Protein AF-A0A7S2BDH0-F1 (afdb_monomer_lite)

Organism: NCBI:txid236787

Sequence (161 aa):
GRAGAHKSSARKSSRDFDKQSLSDFVITLMEFKSDNHVPEDMVDTQHPHLSKAKIDSLHLSHKLEVVDKHGKTRKRIRQLYCHLCGSQFGTASLKIHWKSCGKKFETSQLALPVKRRVEQPAPPDATNFPMPTMNSKDAVFEKFNKEVLRIFGMLTEQQKE

Secondary structure (DSSP, 8-state):
--------------------SSSTTTGGGS---------GGG--TT-TTS-HHHHHHTT-S---EEE-TTS-EEEPPP-EE-TTT--EE-HHHHHHHHHHHHHHHHHHHHHS-GGG--PPPPPPPTTTSPPPPTTS-HHHHHHHHHHHHHHHHHHHHHTT-

Structure (mmCIF, N/CA/C/O backbone):
data_AF-A0A7S2BDH0-F1
#
_entry.id   AF-A0A7S2BDH0-F1
#
loop_
_atom_site.group_PDB
_atom_site.id
_atom_site.type_symbol
_atom_site.label_atom_id
_atom_site.label_alt_id
_atom_site.label_comp_id
_atom_site.label_asym_id
_atom_site.label_entity_id
_atom_site.label_seq_id
_atom_site.pdbx_PDB_ins_code
_atom_site.Cartn_x
_atom_site.Cartn_y
_atom_site.Cartn_z
_atom_site.occupancy
_atom_site.B_iso_or_equiv
_atom_site.auth_seq_id
_atom_site.auth_comp_id
_atom_site.auth_asym_id
_atom_site.auth_atom_id
_atom_site.pdbx_PDB_model_num
ATOM 1 N N . GLY A 1 1 ? 4.892 -18.039 -94.290 1.00 38.81 1 GLY A N 1
ATOM 2 C CA . GLY A 1 1 ? 3.840 -19.032 -93.975 1.00 38.81 1 GLY A CA 1
ATOM 3 C C . GLY A 1 1 ? 2.551 -18.270 -93.761 1.00 38.81 1 GLY A C 1
ATOM 4 O O . GLY A 1 1 ? 2.600 -17.270 -93.073 1.00 38.81 1 GLY A O 1
ATOM 5 N N . ARG A 1 2 ? 1.523 -18.476 -94.588 1.00 35.09 2 ARG A N 1
ATOM 6 C CA . ARG A 1 2 ? 0.442 -19.479 -94.449 1.00 35.09 2 ARG A CA 1
ATOM 7 C C . ARG A 1 2 ? -0.548 -19.171 -93.308 1.00 35.09 2 ARG A C 1
ATOM 9 O O . ARG A 1 2 ? -0.162 -19.276 -92.156 1.00 35.09 2 ARG A O 1
ATOM 16 N N . ALA A 1 3 ? -1.804 -18.960 -93.736 1.00 40.41 3 ALA A N 1
ATOM 17 C CA . ALA A 1 3 ? -3.097 -19.183 -93.063 1.00 40.41 3 ALA A CA 1
ATOM 18 C C . ALA A 1 3 ? -3.404 -18.344 -91.800 1.00 40.41 3 ALA A C 1
ATOM 20 O O . ALA A 1 3 ? -2.538 -18.110 -90.981 1.00 40.41 3 ALA A O 1
ATOM 21 N N . GLY A 1 4 ? -4.619 -17.859 -91.540 1.00 34.53 4 GLY A N 1
ATOM 22 C CA . GLY A 1 4 ? -5.916 -18.101 -92.163 1.00 34.53 4 GLY A CA 1
ATOM 23 C C . GLY A 1 4 ? -7.015 -18.139 -91.089 1.00 34.53 4 GLY A C 1
ATOM 24 O O . GLY A 1 4 ? -6.939 -18.941 -90.172 1.00 34.53 4 GLY A O 1
ATOM 25 N N . ALA A 1 5 ? -8.036 -17.299 -91.283 1.00 42.66 5 ALA A N 1
ATOM 26 C CA . ALA A 1 5 ? -9.459 -17.513 -90.983 1.00 42.66 5 ALA A CA 1
ATOM 27 C C . ALA A 1 5 ? -10.027 -17.573 -89.534 1.00 42.66 5 ALA A C 1
ATOM 29 O O . ALA A 1 5 ? -9.838 -18.527 -88.795 1.00 42.66 5 ALA A O 1
ATOM 30 N N . HIS A 1 6 ? -10.889 -16.576 -89.260 1.00 35.78 6 HIS A N 1
ATOM 31 C CA . HIS A 1 6 ? -12.321 -16.643 -88.877 1.00 35.78 6 HIS A CA 1
ATOM 32 C C . HIS A 1 6 ? -12.835 -17.603 -87.776 1.00 35.78 6 HIS A C 1
ATOM 34 O O . HIS A 1 6 ? -12.782 -18.817 -87.937 1.00 35.78 6 HIS A O 1
ATOM 40 N N . LYS A 1 7 ? -13.584 -17.038 -86.804 1.00 42.69 7 LYS A N 1
ATOM 41 C CA . LYS A 1 7 ? -15.058 -17.182 -86.559 1.00 42.69 7 LYS A CA 1
ATOM 42 C C . LYS A 1 7 ? -15.391 -16.706 -85.124 1.00 42.69 7 LYS A C 1
ATOM 44 O O . LYS A 1 7 ? -14.713 -17.093 -84.189 1.00 42.69 7 LYS A O 1
ATOM 49 N N . SER A 1 8 ? -16.234 -15.693 -84.897 1.00 36.00 8 SER A N 1
ATOM 50 C CA . SER A 1 8 ? -17.715 -15.659 -84.921 1.00 36.00 8 SER A CA 1
ATOM 51 C C . SER A 1 8 ? -18.418 -16.227 -83.668 1.00 36.00 8 SER A C 1
ATOM 53 O O . SER A 1 8 ? -18.625 -17.426 -83.578 1.00 36.00 8 SER A O 1
ATOM 55 N N . SER A 1 9 ? -18.956 -15.296 -82.863 1.00 36.25 9 SER A N 1
ATOM 56 C CA . SER A 1 9 ? -20.334 -15.262 -82.318 1.00 36.25 9 SER A CA 1
ATOM 57 C C . SER A 1 9 ? -20.779 -16.169 -81.151 1.00 36.25 9 SER A C 1
ATOM 59 O O . SER A 1 9 ? -20.284 -17.270 -80.965 1.00 36.25 9 SER A O 1
ATOM 61 N N . ALA A 1 10 ? -21.849 -15.682 -80.490 1.00 41.53 10 ALA A N 1
ATOM 62 C CA . ALA A 1 10 ? -22.722 -16.270 -79.452 1.00 41.53 10 ALA A CA 1
ATOM 63 C C . ALA A 1 10 ? -22.220 -16.156 -77.990 1.00 41.53 10 ALA A C 1
ATOM 65 O O . ALA A 1 10 ? -21.081 -16.477 -77.710 1.00 41.53 10 ALA A O 1
ATOM 66 N N . ARG A 1 11 ? -22.998 -15.746 -76.972 1.00 45.75 11 ARG A N 1
ATOM 67 C CA . ARG A 1 11 ? -24.445 -15.487 -76.813 1.00 45.75 11 ARG A CA 1
ATOM 68 C C . ARG A 1 11 ? -24.684 -14.652 -75.533 1.00 45.75 11 ARG A C 1
ATOM 70 O O . ARG A 1 11 ? -23.970 -14.802 -74.550 1.00 45.75 11 ARG A O 1
ATOM 77 N N . LYS A 1 12 ? -25.731 -13.820 -75.551 1.00 45.66 12 LYS A N 1
ATOM 78 C CA . LYS A 1 12 ? -26.401 -13.209 -74.382 1.00 45.66 12 LYS A CA 1
ATOM 79 C C . LYS A 1 12 ? -27.021 -14.282 -73.473 1.00 45.66 12 LYS A C 1
ATOM 81 O O . LYS A 1 12 ? -27.623 -15.204 -74.011 1.00 45.66 12 LYS A O 1
ATOM 86 N N . SER A 1 13 ? -26.989 -14.070 -72.154 1.00 43.22 13 SER A N 1
ATOM 87 C CA . SER A 1 13 ? -27.995 -14.508 -71.158 1.00 43.22 13 SER A CA 1
ATOM 88 C C . SER A 1 13 ? -27.545 -13.967 -69.791 1.00 43.22 13 SER A C 1
ATOM 90 O O . SER A 1 13 ? -26.521 -14.400 -69.291 1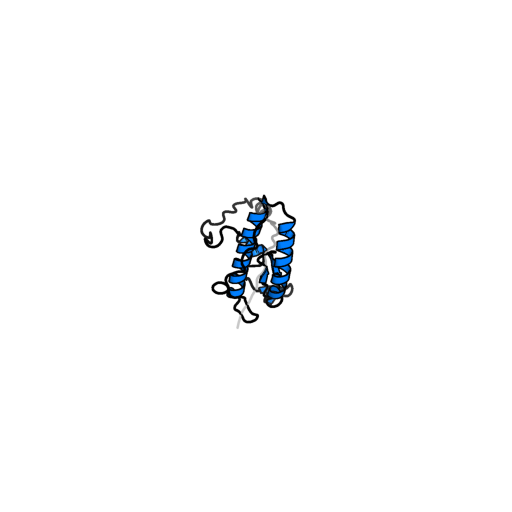.00 43.22 13 SER A O 1
ATOM 92 N N . SER A 1 14 ? -28.020 -12.839 -69.260 1.00 41.16 14 SER A N 1
ATOM 93 C CA . SER A 1 14 ? -29.302 -12.613 -68.573 1.00 41.16 14 SER A CA 1
ATOM 94 C C . SER A 1 14 ? -29.692 -13.701 -67.567 1.00 41.16 14 SER A C 1
ATOM 96 O O . SER A 1 14 ? -29.974 -14.814 -68.002 1.00 41.16 14 SER A O 1
ATOM 98 N N . ARG A 1 15 ? -29.877 -13.265 -66.307 1.00 45.22 15 ARG A N 1
ATOM 99 C CA . ARG A 1 15 ? -30.577 -13.945 -65.197 1.00 45.22 15 ARG A CA 1
ATOM 100 C C . ARG A 1 15 ? -29.741 -15.099 -64.598 1.00 45.22 15 ARG A C 1
ATOM 102 O O . ARG A 1 15 ? -29.054 -15.788 -65.329 1.00 45.22 15 ARG A O 1
ATOM 109 N N . ASP A 1 16 ? -29.589 -15.251 -63.287 1.00 44.12 16 ASP A N 1
ATOM 110 C CA . ASP A 1 16 ? -30.547 -15.035 -62.211 1.00 44.12 16 ASP A CA 1
ATOM 111 C C . ASP A 1 16 ? -29.856 -14.554 -60.923 1.00 44.12 16 ASP A C 1
ATOM 113 O O . ASP A 1 16 ? -28.743 -14.949 -60.583 1.00 44.12 16 ASP A O 1
ATOM 117 N N . PHE A 1 17 ? -30.534 -13.642 -60.230 1.00 41.59 17 PHE A N 1
ATOM 118 C CA . PHE A 1 17 ? -30.170 -13.143 -58.910 1.00 41.59 17 PHE A CA 1
ATOM 119 C C . PHE A 1 17 ? -30.678 -14.176 -57.902 1.00 41.59 17 PHE A C 1
ATOM 121 O O . PHE A 1 17 ? -31.866 -14.184 -57.571 1.00 41.59 17 PHE A O 1
ATOM 128 N N . ASP A 1 18 ? -29.805 -15.092 -57.492 1.00 46.78 18 ASP A N 1
ATOM 129 C CA . ASP A 1 18 ? -30.163 -16.192 -56.602 1.00 46.78 18 ASP A CA 1
ATOM 130 C C . ASP A 1 18 ? -30.461 -15.649 -55.193 1.00 46.78 18 ASP A C 1
ATOM 132 O O . ASP A 1 18 ? -29.577 -15.245 -54.432 1.00 46.78 18 ASP A O 1
ATOM 136 N N . LYS A 1 19 ? -31.757 -15.558 -54.871 1.00 53.78 19 LYS A N 1
ATOM 137 C CA . LYS A 1 19 ? -32.316 -15.081 -53.596 1.00 53.78 19 LYS A CA 1
ATOM 138 C C . LYS A 1 19 ? -32.192 -16.151 -52.504 1.00 53.78 19 LYS A C 1
ATOM 140 O O . LYS A 1 19 ? -33.168 -16.457 -51.824 1.00 53.78 19 LYS A O 1
ATOM 145 N N . GLN A 1 20 ? -30.995 -16.698 -52.325 1.00 50.06 20 GLN A N 1
ATOM 146 C CA . GLN A 1 20 ? -30.730 -17.763 -51.356 1.00 50.06 20 GLN A CA 1
ATOM 147 C C . GLN A 1 20 ? -29.580 -17.427 -50.397 1.00 50.06 20 GLN A C 1
ATOM 149 O O . GLN A 1 20 ? -28.927 -18.307 -49.855 1.00 50.06 20 GLN A O 1
ATOM 154 N N . SER A 1 21 ? -29.333 -16.134 -50.165 1.00 53.44 21 SER A N 1
ATOM 155 C CA . SER A 1 21 ? -28.283 -15.655 -49.257 1.00 53.44 21 SER A CA 1
ATOM 156 C C . SER A 1 21 ? -28.771 -14.472 -48.411 1.00 53.44 21 SER A C 1
ATOM 158 O O . SER A 1 21 ? -28.157 -13.414 -48.375 1.00 53.44 21 SER A O 1
ATOM 160 N N . LEU A 1 22 ? -29.941 -14.616 -47.777 1.00 52.44 22 LEU A N 1
ATOM 161 C CA . LEU A 1 22 ? -30.458 -13.650 -46.787 1.00 52.44 22 LEU A CA 1
ATOM 162 C C . LEU A 1 22 ? -31.175 -14.309 -45.587 1.00 52.44 22 LEU A C 1
ATOM 164 O O . LEU A 1 22 ? -31.792 -13.608 -44.791 1.00 52.44 22 LEU A O 1
ATOM 168 N N . SER A 1 23 ? -31.066 -15.631 -45.413 1.00 52.00 23 SER A N 1
ATOM 169 C CA . SER A 1 23 ? -31.459 -16.331 -44.174 1.00 52.00 23 SER A CA 1
ATOM 170 C C . SER A 1 23 ? -30.266 -16.687 -43.281 1.00 52.00 23 SER A C 1
ATOM 172 O O . SER A 1 23 ? -30.430 -16.797 -42.070 1.00 52.00 23 SER A O 1
ATOM 174 N N . ASP A 1 24 ? -29.054 -16.766 -43.837 1.00 47.47 24 ASP A N 1
ATOM 175 C CA . ASP A 1 24 ? -27.853 -17.154 -43.079 1.00 47.47 24 ASP A CA 1
ATOM 176 C C . ASP A 1 24 ? -27.195 -15.992 -42.324 1.00 47.47 24 ASP A C 1
ATOM 178 O O . ASP A 1 24 ? -26.354 -16.215 -41.461 1.00 47.47 24 ASP A O 1
ATOM 182 N N . PHE A 1 25 ? -27.601 -14.744 -42.582 1.00 46.00 25 PHE A N 1
ATOM 183 C CA . PHE A 1 25 ? -27.054 -13.583 -41.869 1.00 46.00 25 PHE A CA 1
ATOM 184 C C . PHE A 1 25 ? -27.866 -13.181 -40.626 1.00 46.00 25 PHE A C 1
ATOM 186 O O . PHE A 1 25 ? -27.401 -12.386 -39.814 1.00 46.00 25 PHE A O 1
ATOM 193 N N . VAL A 1 26 ? -29.071 -13.739 -40.444 1.00 50.56 26 VAL A N 1
ATOM 194 C CA . VAL A 1 26 ? -29.944 -13.430 -39.293 1.00 50.56 26 VAL A CA 1
ATOM 195 C C . VAL A 1 26 ? -29.913 -14.544 -38.231 1.00 50.56 26 VAL A C 1
ATOM 197 O O . VAL A 1 26 ? -30.231 -14.288 -37.073 1.00 50.56 26 VAL A O 1
ATOM 200 N N . ILE A 1 27 ? -29.436 -15.752 -38.562 1.00 45.59 27 ILE A N 1
ATOM 201 C CA . ILE A 1 27 ? -29.327 -16.871 -37.603 1.00 45.59 27 ILE A CA 1
ATOM 202 C C . ILE A 1 27 ? -28.027 -16.822 -36.767 1.00 45.59 27 ILE A C 1
ATOM 204 O O . ILE A 1 27 ? -27.999 -17.328 -35.650 1.00 45.59 27 ILE A O 1
ATOM 208 N N . THR A 1 28 ? -26.974 -16.118 -37.198 1.00 43.31 28 THR A N 1
ATOM 209 C CA . THR A 1 28 ? -25.712 -15.999 -36.424 1.00 43.31 28 THR A CA 1
ATOM 210 C C . THR A 1 28 ? -25.733 -14.906 -35.340 1.00 43.31 28 THR A C 1
ATOM 212 O O . THR A 1 28 ? -24.696 -14.567 -34.777 1.00 43.31 28 THR A O 1
ATOM 215 N N . LEU A 1 29 ? -26.897 -14.339 -35.010 1.00 50.78 29 LEU A N 1
ATOM 216 C CA . LEU A 1 29 ? -27.009 -13.243 -34.035 1.00 50.78 29 LEU A CA 1
ATOM 217 C C . LEU A 1 29 ? -27.803 -13.593 -32.767 1.00 50.78 29 LEU A C 1
ATOM 219 O O . LEU A 1 29 ? -27.996 -12.713 -31.932 1.00 50.78 29 LEU A O 1
ATOM 223 N N . MET A 1 30 ? -28.235 -14.849 -32.578 1.00 46.41 30 MET A N 1
ATOM 224 C CA . MET A 1 30 ? -29.124 -15.202 -31.455 1.00 46.41 30 MET A CA 1
ATOM 225 C C . MET A 1 30 ? -28.813 -16.475 -30.652 1.00 46.41 30 MET A C 1
ATOM 227 O O . MET A 1 30 ? -29.683 -16.913 -29.910 1.00 46.41 30 MET A O 1
ATOM 231 N N . GLU A 1 31 ? -27.591 -17.020 -30.657 1.00 52.25 31 GLU A N 1
ATOM 232 C CA . GLU A 1 31 ? -27.213 -18.051 -29.662 1.00 52.25 31 GLU A CA 1
ATOM 233 C C . GLU A 1 31 ? -25.783 -17.893 -29.118 1.00 52.25 31 GLU A C 1
ATOM 235 O O . GLU A 1 31 ? -24.983 -18.821 -29.115 1.00 52.25 31 GLU A O 1
ATOM 240 N N . PHE A 1 32 ? -25.472 -16.722 -28.551 1.00 39.59 32 PHE A N 1
ATOM 241 C CA . PHE A 1 32 ? -24.463 -16.639 -27.484 1.00 39.59 32 PHE A CA 1
ATOM 242 C C . PHE A 1 32 ? -25.123 -17.070 -26.167 1.00 39.59 32 PHE A C 1
ATOM 244 O O . PHE A 1 32 ? -25.438 -16.257 -25.296 1.00 39.59 32 PHE A O 1
ATOM 251 N N . LYS A 1 33 ? -25.408 -18.372 -26.050 1.00 40.53 33 LYS A N 1
ATOM 252 C CA . LYS A 1 33 ? -25.750 -18.970 -24.762 1.00 40.53 33 LYS A CA 1
ATOM 253 C C . LYS A 1 33 ? -24.502 -18.961 -23.888 1.00 40.53 33 LYS A C 1
ATOM 255 O O . LYS A 1 33 ? -23.413 -19.366 -24.280 1.00 40.53 33 LYS A O 1
ATOM 260 N N . SER A 1 34 ? -24.712 -18.384 -22.718 1.00 51.53 34 SER A N 1
ATOM 261 C CA . SER A 1 34 ? -23.788 -18.254 -21.611 1.00 51.53 34 SER A CA 1
ATOM 262 C C . SER A 1 34 ? -23.401 -19.628 -21.073 1.00 51.53 34 SER A C 1
ATOM 264 O O . SER A 1 34 ? -24.049 -20.115 -20.156 1.00 51.53 34 SER A O 1
ATOM 266 N N . ASP A 1 35 ? -22.299 -20.181 -21.563 1.00 45.81 35 ASP A N 1
ATOM 267 C CA . ASP A 1 35 ? -21.549 -21.210 -20.849 1.00 45.81 35 ASP A CA 1
ATOM 268 C C . ASP A 1 35 ? -20.153 -20.662 -20.536 1.00 45.81 35 ASP A C 1
ATOM 270 O O . ASP A 1 35 ? -19.150 -20.976 -21.172 1.00 45.81 35 ASP A O 1
ATOM 274 N N . ASN A 1 36 ? -20.099 -19.791 -19.521 1.00 46.88 36 ASN A N 1
ATOM 275 C CA . ASN A 1 36 ? -18.869 -19.494 -18.789 1.00 46.88 36 ASN A CA 1
ATOM 276 C C . ASN A 1 36 ? -18.484 -20.729 -17.962 1.00 46.88 36 ASN A C 1
ATOM 278 O O . ASN A 1 36 ? -18.593 -20.727 -16.737 1.00 46.88 36 ASN A O 1
ATOM 282 N N . HIS A 1 37 ? -18.045 -21.793 -18.627 1.00 46.22 37 HIS A N 1
ATOM 283 C CA . HIS A 1 37 ? -17.312 -22.856 -17.961 1.00 46.22 37 HIS A CA 1
ATOM 284 C C . HIS A 1 37 ? -15.834 -22.460 -17.943 1.00 46.22 37 HIS A C 1
ATOM 286 O O . HIS A 1 37 ? -15.093 -22.655 -18.906 1.00 46.22 37 HIS A O 1
ATOM 292 N N . VAL A 1 38 ? -15.432 -21.800 -16.856 1.00 42.91 38 VAL A N 1
ATOM 293 C CA . VAL A 1 38 ? -14.021 -21.570 -16.538 1.00 42.91 38 VAL A CA 1
ATOM 294 C C . VAL A 1 38 ? -13.450 -22.916 -16.073 1.00 42.91 38 VAL A C 1
ATOM 296 O O . VAL A 1 38 ? -14.010 -23.481 -15.137 1.00 42.91 38 VAL A O 1
ATOM 299 N N . PRO A 1 39 ? -12.377 -23.440 -16.694 1.00 47.66 39 PRO A N 1
ATOM 300 C CA . PRO A 1 39 ? -11.746 -24.683 -16.257 1.00 47.66 39 PRO A CA 1
ATOM 301 C C . PRO A 1 39 ? -11.335 -24.597 -14.781 1.00 47.66 39 PRO A C 1
ATOM 303 O O . PRO A 1 39 ? -10.666 -23.638 -14.385 1.00 47.66 39 PRO A O 1
ATOM 306 N N . GLU A 1 40 ? -11.716 -25.594 -13.980 1.00 49.56 40 GLU A N 1
ATOM 307 C CA . GLU A 1 40 ? -11.466 -25.644 -12.530 1.00 49.56 40 GLU A CA 1
ATOM 308 C C . GLU A 1 40 ? -9.985 -25.865 -12.144 1.00 49.56 40 GLU A C 1
ATOM 310 O O . GLU A 1 40 ? -9.629 -25.794 -10.969 1.00 49.56 40 GLU A O 1
ATOM 315 N N . ASP A 1 41 ? -9.078 -26.033 -13.110 1.00 40.28 41 ASP A N 1
ATOM 316 C CA . ASP A 1 41 ? -7.715 -26.522 -12.851 1.00 40.28 41 ASP A CA 1
ATOM 317 C C . ASP A 1 41 ? -6.638 -25.439 -12.626 1.00 40.28 41 ASP A C 1
ATOM 319 O O . ASP A 1 41 ? -5.443 -25.715 -12.719 1.00 40.28 41 ASP A O 1
ATOM 323 N N . MET A 1 42 ? -7.002 -24.192 -12.306 1.00 42.19 42 MET A N 1
ATOM 324 C CA . MET A 1 42 ? -6.015 -23.147 -11.960 1.00 42.19 42 MET A CA 1
ATOM 325 C C . MET A 1 42 ? -6.381 -22.343 -10.710 1.00 42.19 42 MET A C 1
ATOM 327 O O . MET A 1 42 ? -6.187 -21.125 -10.651 1.00 42.19 42 MET A O 1
ATOM 331 N N . VAL A 1 43 ? -6.865 -23.027 -9.671 1.00 45.12 43 VAL A N 1
ATOM 332 C CA . VAL A 1 43 ? -6.803 -22.487 -8.309 1.00 45.12 43 VAL A CA 1
ATOM 333 C C . VAL A 1 43 ? -5.327 -22.377 -7.922 1.00 45.12 43 VAL A C 1
ATOM 335 O O . VAL A 1 43 ? -4.690 -23.344 -7.507 1.00 45.12 43 VAL A O 1
ATOM 338 N N . ASP A 1 44 ? -4.774 -21.176 -8.096 1.00 45.12 44 ASP A N 1
ATOM 339 C CA . ASP A 1 44 ? -3.498 -20.773 -7.517 1.00 45.12 44 ASP A CA 1
ATOM 340 C C . ASP A 1 44 ? -3.654 -20.843 -5.990 1.00 45.12 44 ASP A C 1
ATOM 342 O O . ASP A 1 44 ? -4.152 -19.928 -5.330 1.00 45.12 44 ASP A O 1
ATOM 346 N N . THR A 1 45 ? -3.290 -22.000 -5.437 1.00 48.94 45 THR A N 1
ATOM 347 C CA . THR A 1 45 ? -3.406 -22.384 -4.020 1.00 48.94 45 THR A CA 1
ATOM 348 C C . THR A 1 45 ? -2.652 -21.441 -3.082 1.00 48.94 45 THR A C 1
ATOM 350 O O . THR A 1 45 ? -2.764 -21.558 -1.864 1.00 48.94 45 THR A O 1
ATOM 353 N N . GLN A 1 46 ? -1.914 -20.472 -3.625 1.00 45.19 46 GLN A N 1
ATOM 354 C CA . GLN A 1 46 ? -1.176 -19.480 -2.859 1.00 45.19 46 GLN A CA 1
ATOM 355 C C . GLN A 1 46 ? -2.041 -18.285 -2.425 1.00 45.19 46 GLN A C 1
ATOM 357 O O . GLN A 1 46 ? -1.680 -17.624 -1.448 1.00 45.19 46 GLN A O 1
ATOM 362 N N . HIS A 1 47 ? -3.183 -17.994 -3.072 1.00 47.94 47 HIS A N 1
ATOM 363 C CA . HIS A 1 47 ? -3.966 -16.771 -2.804 1.00 47.94 47 HIS A CA 1
ATOM 364 C C . HIS A 1 47 ? -5.500 -16.982 -2.801 1.00 47.94 47 HIS A C 1
ATOM 366 O O . HIS A 1 47 ? -6.192 -16.497 -3.696 1.00 47.94 47 HIS A O 1
ATOM 372 N N . PRO A 1 48 ? -6.076 -17.605 -1.752 1.00 49.00 48 PRO A N 1
ATOM 373 C CA . PRO A 1 48 ? -7.514 -17.904 -1.667 1.00 49.00 48 PRO A CA 1
ATOM 374 C C . PRO A 1 48 ? -8.446 -16.678 -1.532 1.00 49.00 48 PRO A C 1
ATOM 376 O O . PRO A 1 48 ? -9.663 -16.837 -1.545 1.00 49.00 48 PRO A O 1
ATOM 379 N N . HIS A 1 49 ? -7.915 -15.452 -1.420 1.00 51.53 49 HIS A N 1
ATOM 380 C CA . HIS A 1 49 ? -8.710 -14.239 -1.153 1.00 51.53 49 HIS A CA 1
ATOM 381 C C . HIS A 1 49 ? -8.738 -13.209 -2.292 1.00 51.53 49 HIS A C 1
ATOM 383 O O . HIS A 1 49 ? -9.430 -12.197 -2.180 1.00 51.53 49 HIS A O 1
ATOM 389 N N . LEU A 1 50 ? -8.006 -13.420 -3.391 1.00 51.09 50 LEU A N 1
ATOM 390 C CA . LEU A 1 50 ? -8.028 -12.503 -4.533 1.00 51.09 50 LEU A CA 1
ATOM 391 C C . LEU A 1 50 ? -8.255 -13.274 -5.831 1.00 51.09 50 LEU A C 1
ATOM 393 O O . LEU A 1 50 ? -7.378 -13.992 -6.301 1.00 51.09 50 LEU A O 1
ATOM 397 N N . SER A 1 51 ? -9.425 -13.083 -6.447 1.00 56.97 51 SER A N 1
ATOM 398 C CA . SER A 1 51 ? -9.693 -13.640 -7.772 1.00 56.97 51 SER A CA 1
ATOM 399 C C . SER A 1 51 ? -8.742 -13.043 -8.809 1.00 56.97 51 SER A C 1
ATOM 401 O O . SER A 1 51 ? -8.375 -11.866 -8.735 1.00 56.97 51 SER A O 1
ATOM 403 N N . LYS A 1 52 ? -8.392 -13.825 -9.833 1.00 52.03 52 LYS A N 1
ATOM 404 C CA . LYS A 1 52 ? -7.581 -13.355 -10.964 1.00 52.03 52 LYS A CA 1
ATOM 405 C C . LYS A 1 52 ? -8.157 -12.082 -11.601 1.00 52.03 52 LYS A C 1
ATOM 407 O O . LYS A 1 52 ? -7.414 -11.160 -11.908 1.00 52.03 52 LYS A O 1
ATOM 412 N N . ALA A 1 53 ? -9.483 -11.966 -11.679 1.00 54.28 53 ALA A N 1
ATOM 413 C CA . ALA A 1 53 ? -10.158 -10.756 -12.145 1.00 54.28 53 ALA A CA 1
ATOM 414 C C . ALA A 1 53 ? -9.923 -9.538 -11.228 1.00 54.28 53 ALA A C 1
ATOM 416 O O . ALA A 1 53 ? -9.755 -8.423 -11.721 1.00 54.28 53 ALA A O 1
ATOM 417 N N . LYS A 1 54 ? -9.868 -9.728 -9.900 1.00 57.38 54 LYS A N 1
ATOM 418 C CA . LYS A 1 54 ? -9.522 -8.667 -8.941 1.00 57.38 54 LYS A CA 1
ATOM 419 C C . LYS A 1 54 ? -8.047 -8.279 -9.062 1.00 57.38 54 LYS A C 1
ATOM 421 O O . LYS A 1 54 ? -7.749 -7.094 -9.029 1.00 57.38 54 LYS A O 1
ATOM 426 N N . ILE A 1 55 ? -7.148 -9.242 -9.268 1.00 56.34 55 ILE A N 1
ATOM 427 C CA . ILE A 1 55 ? -5.710 -9.023 -9.515 1.00 56.34 55 ILE A CA 1
ATOM 428 C C . ILE A 1 55 ? -5.491 -8.219 -10.810 1.00 56.34 55 ILE A C 1
ATOM 430 O O . ILE A 1 55 ? -4.767 -7.219 -10.803 1.00 56.34 55 ILE A O 1
ATOM 434 N N . ASP A 1 56 ? -6.165 -8.611 -11.894 1.00 53.94 56 ASP A N 1
ATOM 435 C CA . ASP A 1 56 ?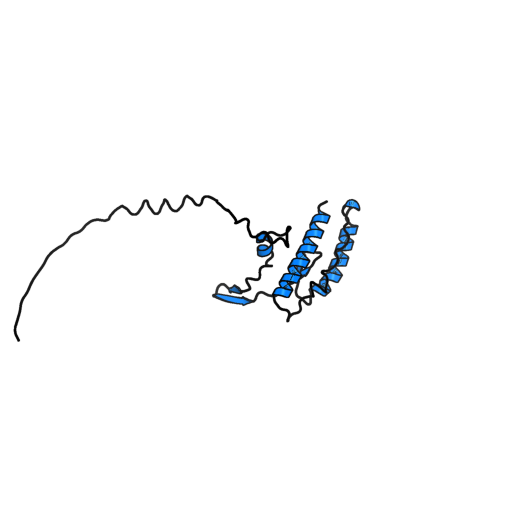 -6.110 -7.951 -13.204 1.00 53.94 56 ASP A CA 1
ATOM 436 C C . ASP A 1 56 ? -6.715 -6.526 -13.123 1.00 53.94 56 ASP A C 1
ATOM 438 O O . ASP A 1 56 ? -6.128 -5.564 -13.626 1.00 53.94 56 ASP A O 1
ATOM 442 N N . SER A 1 57 ? -7.822 -6.347 -12.384 1.00 53.25 57 SER A N 1
ATOM 443 C CA . SER A 1 57 ? -8.464 -5.036 -12.138 1.00 53.25 57 SER A CA 1
ATOM 444 C C . SER A 1 57 ? -7.661 -4.121 -11.202 1.00 53.25 57 SER A C 1
ATOM 446 O O . SER A 1 57 ? -7.690 -2.900 -11.342 1.00 53.25 57 SER A O 1
ATOM 448 N N . LEU A 1 58 ? -6.911 -4.698 -10.258 1.00 56.81 58 LEU A N 1
ATOM 449 C CA . LEU A 1 58 ? -5.949 -3.994 -9.403 1.00 56.81 58 LEU A CA 1
ATOM 450 C C . LEU A 1 58 ? -4.646 -3.670 -10.146 1.00 56.81 58 LEU A C 1
ATOM 452 O O . LEU A 1 58 ? -3.706 -3.158 -9.535 1.00 56.81 58 LEU A O 1
ATOM 456 N N . HIS A 1 59 ? -4.573 -3.946 -11.455 1.00 58.19 59 HIS A N 1
ATOM 457 C CA . HIS A 1 59 ? -3.401 -3.683 -12.284 1.00 58.19 59 HIS A CA 1
ATOM 458 C C . HIS A 1 59 ? -2.125 -4.363 -11.777 1.00 58.19 59 HIS A C 1
ATOM 460 O O . HIS A 1 59 ? -1.018 -3.861 -11.981 1.00 58.19 59 HIS A O 1
ATOM 466 N N . LEU A 1 60 ? -2.276 -5.496 -11.094 1.00 57.75 60 LEU A N 1
ATOM 467 C CA . LEU A 1 60 ? -1.159 -6.256 -10.550 1.00 57.75 60 LEU A CA 1
ATOM 468 C C . LEU A 1 60 ? -0.540 -7.183 -11.614 1.00 57.75 60 LEU A C 1
ATOM 470 O O . LEU A 1 60 ? 0.607 -7.602 -11.483 1.00 57.75 60 LEU A O 1
ATOM 474 N N . SER A 1 61 ? -1.281 -7.454 -12.696 1.00 53.16 61 SER A N 1
ATOM 475 C CA . SER A 1 61 ? -0.855 -8.273 -13.828 1.00 53.16 61 SER A CA 1
ATOM 476 C C . SER A 1 61 ? 0.089 -7.521 -14.773 1.00 53.16 61 SER A C 1
ATOM 478 O O . SER A 1 61 ? -0.279 -6.555 -15.448 1.00 53.16 61 SER A O 1
ATOM 480 N N . HIS A 1 62 ? 1.308 -8.034 -14.869 1.00 57.94 62 HIS A N 1
ATOM 481 C CA . HIS A 1 62 ? 2.437 -7.553 -15.659 1.00 57.94 62 HIS A CA 1
ATOM 482 C C . HIS A 1 62 ? 2.320 -7.773 -17.186 1.00 57.94 62 HIS A C 1
ATOM 484 O O . HIS A 1 62 ? 3.330 -8.044 -17.838 1.00 57.94 62 HIS A O 1
ATOM 490 N N . LYS A 1 63 ? 1.148 -7.602 -17.826 1.00 52.06 63 LYS A N 1
ATOM 491 C CA . LYS A 1 63 ? 1.152 -7.415 -19.294 1.00 52.06 63 LYS A CA 1
ATOM 492 C C . LYS A 1 63 ? 1.649 -5.992 -19.579 1.00 52.06 63 LYS A C 1
ATOM 494 O O . LYS A 1 63 ? 0.890 -5.038 -19.702 1.00 52.06 63 LYS A O 1
ATOM 499 N N . LEU A 1 64 ? 2.975 -5.874 -19.530 1.00 56.81 64 LEU A N 1
ATOM 500 C CA . LEU A 1 64 ? 3.810 -4.676 -19.392 1.00 56.81 64 LEU A CA 1
ATOM 501 C C . LEU A 1 64 ? 3.862 -3.761 -20.616 1.00 56.81 64 LEU A C 1
ATOM 503 O O . LEU A 1 64 ? 4.668 -2.832 -20.648 1.00 56.81 64 LEU A O 1
ATOM 507 N N . GLU A 1 65 ? 3.007 -3.994 -21.595 1.00 56.88 65 GLU A N 1
ATOM 508 C CA . GLU A 1 65 ? 2.961 -3.218 -22.818 1.00 56.88 65 GLU A CA 1
ATOM 509 C C . GLU A 1 65 ? 1.581 -2.597 -22.927 1.00 56.88 65 GLU A C 1
ATOM 511 O O . GLU A 1 65 ? 0.617 -3.236 -23.343 1.00 56.88 65 GLU A O 1
ATOM 516 N N . VAL A 1 66 ? 1.476 -1.336 -22.506 1.00 56.44 66 VAL A N 1
ATOM 517 C CA . VAL A 1 66 ? 0.321 -0.538 -22.907 1.00 56.44 66 VAL A CA 1
ATOM 518 C C . VAL A 1 66 ? 0.645 -0.031 -24.296 1.00 56.44 66 VAL A C 1
ATOM 520 O O . VAL A 1 66 ? 1.531 0.807 -24.462 1.00 56.44 66 VAL A O 1
ATOM 523 N N . VAL A 1 67 ? -0.037 -0.595 -25.283 1.00 60.78 67 VAL A N 1
ATOM 524 C CA . VAL A 1 67 ? -0.038 -0.073 -26.642 1.00 60.78 67 VAL A CA 1
ATOM 525 C C . VAL A 1 67 ? -0.914 1.173 -26.613 1.00 60.78 67 VAL A C 1
ATOM 527 O O . VAL A 1 67 ? -2.099 1.097 -26.288 1.00 60.78 67 VAL A O 1
ATOM 530 N N . ASP A 1 68 ? -0.319 2.340 -26.846 1.00 71.81 68 ASP A N 1
ATOM 531 C CA . ASP A 1 68 ? -1.102 3.563 -26.972 1.00 71.81 68 ASP A CA 1
ATOM 532 C C . ASP A 1 68 ? -1.971 3.529 -28.244 1.00 71.81 68 ASP A C 1
ATOM 534 O O . ASP A 1 68 ? -1.845 2.654 -29.101 1.00 71.81 68 ASP A O 1
ATOM 538 N N . LYS A 1 69 ? -2.857 4.514 -28.397 1.00 73.50 69 LYS A N 1
ATOM 539 C CA . LYS A 1 69 ? -3.720 4.660 -29.583 1.00 73.50 69 LYS A CA 1
ATOM 540 C C . LYS A 1 69 ? -2.964 4.790 -30.921 1.00 73.50 69 LYS A C 1
ATOM 542 O O . LYS A 1 69 ? -3.599 4.775 -31.966 1.00 73.50 69 LYS A O 1
ATOM 547 N N . HIS A 1 70 ? -1.638 4.931 -30.893 1.00 82.56 70 HIS A N 1
ATOM 548 C CA . HIS A 1 70 ? -0.758 5.009 -32.059 1.00 82.56 70 HIS A CA 1
ATOM 549 C C . HIS A 1 70 ? 0.091 3.739 -32.239 1.00 82.56 70 HIS A C 1
ATOM 551 O O . HIS A 1 70 ? 1.055 3.753 -33.003 1.00 82.56 70 HIS A O 1
ATOM 557 N N . GLY A 1 71 ? -0.218 2.649 -31.529 1.00 76.44 71 GLY A N 1
ATOM 558 C CA . GLY A 1 71 ? 0.538 1.403 -31.636 1.00 76.44 71 GLY A CA 1
ATOM 559 C C . GLY A 1 71 ? 1.848 1.399 -30.844 1.00 76.44 71 GLY A C 1
ATOM 560 O O . GLY A 1 71 ? 2.638 0.468 -30.981 1.00 76.44 71 GLY A O 1
ATOM 561 N N . LYS A 1 72 ? 2.120 2.418 -30.015 1.00 71.62 72 LYS A N 1
ATOM 562 C CA . LYS A 1 72 ? 3.384 2.519 -29.280 1.00 71.62 72 LYS A CA 1
ATOM 563 C C . LYS A 1 72 ? 3.290 1.812 -27.938 1.00 71.62 72 LYS A C 1
ATOM 565 O O . LYS A 1 72 ? 2.598 2.268 -27.030 1.00 71.62 72 LYS A O 1
ATOM 570 N N . THR A 1 73 ? 4.071 0.751 -27.785 1.00 71.88 73 THR A N 1
ATOM 571 C CA . THR A 1 73 ? 4.282 0.085 -26.502 1.00 71.88 73 THR A CA 1
ATOM 572 C C . THR A 1 73 ? 4.992 1.016 -25.513 1.00 71.88 73 THR A C 1
ATOM 574 O O . THR A 1 73 ? 6.100 1.503 -25.760 1.00 71.88 73 THR A O 1
ATOM 577 N N . ARG A 1 74 ? 4.378 1.245 -24.349 1.00 61.38 74 ARG A N 1
ATOM 578 C CA . ARG A 1 74 ? 5.003 1.901 -23.194 1.00 61.38 74 ARG A CA 1
ATOM 579 C C . ARG A 1 74 ? 5.102 0.923 -22.029 1.00 61.38 74 ARG A C 1
ATOM 581 O O . ARG A 1 74 ? 4.104 0.319 -21.634 1.00 61.38 74 ARG A O 1
ATOM 588 N N . LYS A 1 75 ? 6.300 0.829 -21.442 1.00 63.03 75 LYS A N 1
ATOM 589 C CA . LYS A 1 75 ? 6.516 0.103 -20.188 1.00 63.03 75 LYS A CA 1
ATOM 590 C C . LYS A 1 75 ? 5.742 0.811 -19.074 1.00 63.03 75 LYS A C 1
ATOM 592 O O . LYS A 1 75 ? 5.972 1.999 -18.838 1.00 63.03 75 LYS A O 1
ATOM 597 N N . ARG A 1 76 ? 4.820 0.106 -18.406 1.00 64.69 76 ARG A N 1
ATOM 598 C CA . ARG A 1 76 ? 4.082 0.676 -17.266 1.00 64.69 76 ARG A CA 1
ATOM 599 C C . ARG A 1 76 ? 5.035 1.117 -16.159 1.00 64.69 76 ARG A C 1
ATOM 601 O O . ARG A 1 76 ? 6.047 0.468 -15.889 1.00 64.69 76 ARG A O 1
ATOM 608 N N . ILE A 1 77 ? 4.669 2.217 -15.504 1.00 63.06 77 ILE A N 1
ATOM 609 C CA . ILE A 1 77 ? 5.387 2.740 -14.345 1.00 63.06 77 ILE A CA 1
ATOM 610 C C . ILE A 1 77 ? 5.260 1.730 -13.203 1.00 63.06 77 ILE A C 1
ATOM 612 O O . ILE A 1 77 ? 4.184 1.201 -12.931 1.00 63.06 77 ILE A O 1
ATOM 616 N N . ARG A 1 78 ? 6.387 1.451 -12.550 1.00 80.31 78 ARG A N 1
ATOM 617 C CA . ARG A 1 78 ? 6.462 0.534 -11.414 1.00 80.31 78 ARG A CA 1
ATOM 618 C C . ARG A 1 78 ? 5.883 1.215 -10.178 1.00 80.31 78 ARG A C 1
ATOM 620 O O . ARG A 1 78 ? 6.438 2.208 -9.709 1.00 80.31 78 ARG A O 1
ATOM 627 N N . GLN A 1 79 ? 4.793 0.667 -9.659 1.00 87.25 79 GLN A N 1
ATOM 628 C CA . GLN A 1 79 ? 4.094 1.168 -8.477 1.00 87.25 79 GLN A CA 1
ATOM 629 C C . GLN A 1 79 ? 4.120 0.136 -7.354 1.00 87.25 79 GLN A C 1
ATOM 631 O O . GLN A 1 79 ? 4.130 -1.069 -7.608 1.00 87.25 79 GLN A O 1
ATOM 636 N N . LEU A 1 80 ? 4.139 0.624 -6.118 1.00 91.00 80 LEU A N 1
ATOM 637 C CA . LEU A 1 80 ? 4.036 -0.172 -4.906 1.00 91.00 80 LEU A CA 1
ATOM 638 C C . LEU A 1 80 ? 2.781 0.201 -4.129 1.00 91.00 80 LEU A C 1
ATOM 640 O O . LEU A 1 80 ? 2.345 1.350 -4.166 1.00 91.00 80 LEU A O 1
ATOM 644 N N . TYR A 1 81 ? 2.235 -0.753 -3.390 1.00 92.06 81 TYR A N 1
ATOM 645 C CA . TYR A 1 81 ? 1.050 -0.535 -2.568 1.00 92.06 81 TYR A CA 1
ATOM 646 C C . TYR A 1 81 ? 1.415 -0.287 -1.098 1.00 92.06 81 TYR A C 1
ATOM 648 O O . TYR A 1 81 ? 2.488 -0.669 -0.621 1.00 92.06 81 TYR A O 1
ATOM 656 N N . CYS A 1 82 ? 0.513 0.353 -0.357 1.00 93.56 82 CYS A N 1
ATOM 657 C CA . CYS A 1 82 ? 0.581 0.438 1.099 1.00 93.56 82 CYS A CA 1
ATOM 658 C C . CYS A 1 82 ? -0.228 -0.692 1.750 1.00 93.56 82 CYS A C 1
ATOM 660 O O . CYS A 1 82 ? -1.389 -0.886 1.405 1.00 93.56 82 CYS A O 1
ATOM 662 N N . HIS A 1 83 ? 0.349 -1.385 2.736 1.00 93.25 83 HIS A N 1
ATOM 663 C CA . HIS A 1 83 ? -0.297 -2.513 3.430 1.00 93.25 83 HIS A CA 1
ATOM 664 C C . HIS A 1 83 ? -1.422 -2.082 4.382 1.00 93.25 83 HIS A C 1
ATOM 666 O O . HIS A 1 83 ? -2.224 -2.911 4.790 1.00 93.25 83 HIS A O 1
ATOM 672 N N . LEU A 1 84 ? -1.496 -0.790 4.722 1.00 92.19 84 LEU A N 1
ATOM 673 C CA . LEU A 1 84 ? -2.517 -0.246 5.622 1.00 92.19 84 LEU A CA 1
ATOM 674 C C . LEU A 1 84 ? -3.720 0.334 4.880 1.00 92.19 84 LEU A C 1
ATOM 676 O O . LEU A 1 84 ? -4.844 0.194 5.338 1.00 92.19 84 LEU A O 1
ATOM 680 N N . CYS A 1 85 ? -3.489 1.028 3.761 1.00 90.12 85 CYS A N 1
ATOM 681 C CA . CYS A 1 85 ? -4.544 1.767 3.060 1.00 90.12 85 CYS A CA 1
ATOM 682 C C . CYS A 1 85 ? -4.785 1.313 1.617 1.00 90.12 85 CYS A C 1
ATOM 684 O O . CYS A 1 85 ? -5.698 1.821 0.976 1.00 90.12 85 CYS A O 1
ATOM 686 N N . GLY A 1 86 ? -3.952 0.423 1.071 1.00 88.06 86 GLY A N 1
ATOM 687 C CA . GLY A 1 86 ? -4.096 -0.074 -0.299 1.00 88.06 86 GLY A CA 1
ATOM 688 C C . GLY A 1 86 ? -3.795 0.951 -1.403 1.00 88.06 86 GLY A C 1
ATOM 689 O O . GLY A 1 86 ? -3.930 0.627 -2.579 1.00 88.06 86 GLY A O 1
ATOM 690 N N . SER A 1 87 ? -3.370 2.174 -1.069 1.00 89.62 87 SER A N 1
ATOM 691 C CA . SER A 1 87 ? -3.034 3.206 -2.062 1.00 89.62 87 SER A CA 1
ATOM 692 C C . SER A 1 87 ? -1.697 2.942 -2.765 1.00 89.62 87 SER A C 1
ATOM 694 O O . SER A 1 87 ? -0.799 2.307 -2.206 1.00 89.62 87 SER A O 1
ATOM 696 N N . GLN A 1 88 ? -1.570 3.461 -3.990 1.00 90.44 88 GLN A N 1
ATOM 697 C CA . GLN A 1 88 ? -0.406 3.299 -4.870 1.00 90.44 88 GLN A CA 1
ATOM 698 C C . GLN A 1 88 ? 0.622 4.419 -4.679 1.00 90.44 88 GLN A C 1
ATOM 700 O O . GLN A 1 88 ? 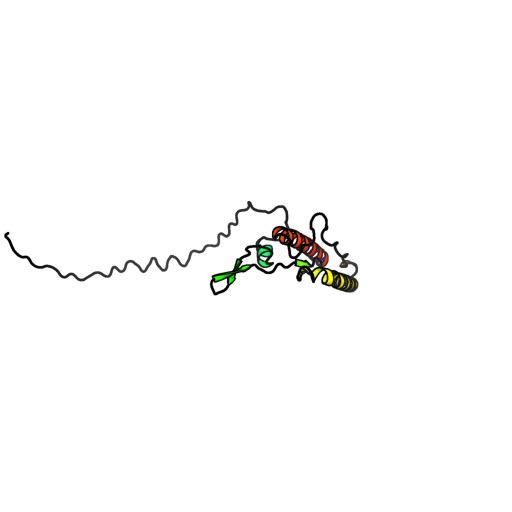0.270 5.596 -4.615 1.00 90.44 88 GLN A O 1
ATOM 705 N N . PHE A 1 89 ? 1.903 4.057 -4.650 1.00 90.50 89 PHE A N 1
ATOM 706 C CA . PHE A 1 89 ? 3.032 4.964 -4.454 1.00 90.50 89 PHE A CA 1
ATOM 707 C C . PHE A 1 89 ? 4.242 4.548 -5.295 1.00 90.50 89 PHE A C 1
ATOM 709 O O . PHE A 1 89 ? 4.397 3.390 -5.680 1.00 90.50 89 PHE A O 1
ATOM 716 N N . GLY A 1 90 ? 5.158 5.486 -5.532 1.00 89.81 90 GLY A N 1
ATOM 717 C CA . GLY A 1 90 ? 6.505 5.163 -5.999 1.00 89.81 90 GLY A CA 1
ATOM 718 C C . GLY A 1 90 ? 7.373 4.559 -4.887 1.00 89.81 90 GLY A C 1
ATOM 719 O O . GLY A 1 90 ? 7.087 4.718 -3.695 1.00 89.81 90 GLY A O 1
ATOM 720 N N . THR A 1 91 ? 8.480 3.922 -5.276 1.00 89.44 91 THR A N 1
ATOM 721 C CA . THR A 1 91 ? 9.436 3.259 -4.365 1.00 89.44 91 THR A CA 1
ATOM 722 C C . THR A 1 91 ? 9.962 4.186 -3.262 1.00 89.44 91 THR A C 1
ATOM 724 O O . THR A 1 91 ? 10.016 3.796 -2.097 1.00 89.44 91 THR A O 1
ATOM 727 N N . ALA A 1 92 ? 10.296 5.436 -3.598 1.00 87.12 92 ALA A N 1
ATOM 728 C CA . ALA A 1 92 ? 10.793 6.422 -2.636 1.00 87.12 92 ALA A CA 1
ATOM 729 C C . ALA A 1 92 ? 9.687 6.969 -1.715 1.00 87.12 92 ALA A C 1
ATOM 731 O O . ALA A 1 92 ? 9.880 7.096 -0.505 1.00 87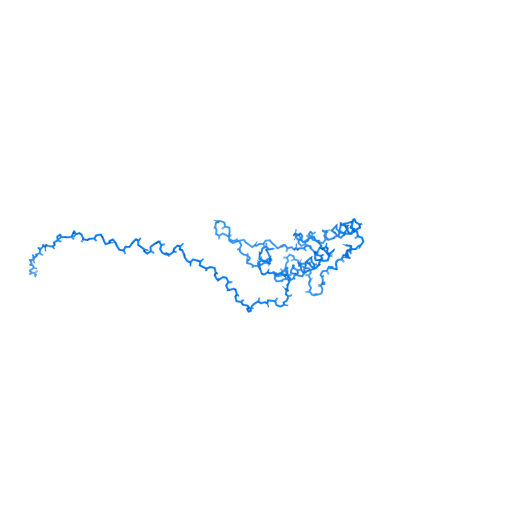.12 92 ALA A O 1
ATOM 732 N N . SER A 1 93 ? 8.508 7.260 -2.273 1.00 90.56 93 SER A N 1
ATOM 733 C CA . SER A 1 93 ? 7.388 7.856 -1.534 1.00 90.56 93 SER A CA 1
ATOM 734 C C . SER A 1 93 ? 6.737 6.899 -0.535 1.00 90.56 93 SER A C 1
ATOM 736 O O . SER A 1 93 ? 6.202 7.353 0.475 1.00 90.56 93 SER A O 1
ATOM 738 N N . LEU A 1 94 ? 6.803 5.584 -0.772 1.00 92.25 94 LEU A N 1
ATOM 739 C CA . LEU A 1 94 ? 6.118 4.601 0.069 1.00 92.25 94 LEU A CA 1
ATOM 740 C C . LEU A 1 94 ? 6.645 4.586 1.513 1.00 92.25 94 LEU A C 1
ATOM 742 O O . LEU A 1 94 ? 5.855 4.582 2.455 1.00 92.25 94 LEU A O 1
ATOM 746 N N . LYS A 1 95 ? 7.971 4.660 1.703 1.00 89.94 95 LYS A N 1
ATOM 747 C CA . LYS A 1 95 ? 8.597 4.713 3.041 1.00 89.94 95 LYS A CA 1
ATOM 748 C C . LYS A 1 95 ? 8.109 5.903 3.862 1.00 89.94 95 LYS A C 1
ATOM 750 O O . LYS A 1 95 ? 7.876 5.786 5.063 1.00 89.94 95 LYS A O 1
ATOM 755 N N . ILE A 1 96 ? 7.997 7.059 3.210 1.00 92.88 96 ILE A N 1
ATOM 756 C CA . ILE A 1 96 ? 7.552 8.305 3.839 1.00 92.88 96 ILE A CA 1
ATOM 757 C C . ILE A 1 96 ? 6.067 8.185 4.182 1.00 92.88 96 ILE A C 1
ATOM 759 O O . ILE A 1 96 ? 5.655 8.492 5.301 1.00 92.88 96 ILE A O 1
ATOM 763 N N . HIS A 1 97 ? 5.281 7.659 3.241 1.00 94.12 97 HIS A N 1
ATOM 764 C CA . HIS A 1 97 ? 3.861 7.426 3.429 1.00 94.12 97 HIS A CA 1
ATOM 765 C C . HIS A 1 97 ? 3.578 6.509 4.627 1.00 94.12 97 HIS A C 1
ATOM 767 O O . HIS A 1 97 ? 2.761 6.891 5.464 1.00 94.12 97 HIS A O 1
ATOM 773 N N . TRP A 1 98 ? 4.273 5.372 4.775 1.00 92.69 98 TRP A N 1
ATOM 774 C CA . TRP A 1 98 ? 4.045 4.414 5.870 1.00 92.69 98 TRP A CA 1
ATOM 775 C C . TRP A 1 98 ? 4.074 5.054 7.257 1.00 92.69 98 TRP A C 1
ATOM 777 O O . TRP A 1 98 ? 3.185 4.788 8.063 1.00 92.69 98 TRP A O 1
ATOM 787 N N . LYS A 1 99 ? 5.020 5.966 7.513 1.00 92.06 99 LYS A N 1
ATOM 788 C CA . LYS A 1 99 ? 5.109 6.682 8.797 1.00 92.06 99 LYS A CA 1
ATOM 789 C C . LYS A 1 99 ? 3.853 7.505 9.079 1.00 92.06 99 LYS A C 1
ATOM 791 O O . LYS A 1 99 ? 3.326 7.485 10.185 1.00 92.06 99 LYS A O 1
ATOM 796 N N . SER A 1 100 ? 3.376 8.241 8.075 1.00 92.31 100 SER A N 1
ATOM 797 C CA . SER A 1 100 ? 2.162 9.056 8.196 1.00 92.31 100 SER A CA 1
ATOM 798 C C . SER A 1 100 ? 0.888 8.207 8.242 1.00 92.31 100 SER A C 1
ATOM 800 O O . SER A 1 100 ? -0.069 8.566 8.922 1.00 92.31 100 SER A O 1
ATOM 802 N N . CYS A 1 101 ? 0.882 7.070 7.543 1.00 93.81 101 CYS A N 1
ATOM 803 C CA . CYS A 1 101 ? -0.267 6.185 7.432 1.00 93.81 101 CYS A CA 1
ATOM 804 C C . CYS A 1 101 ? -0.505 5.403 8.725 1.00 93.81 101 CYS A C 1
ATOM 806 O O . CYS A 1 101 ? -1.652 5.305 9.142 1.00 93.81 101 CYS A O 1
ATOM 808 N N . GLY A 1 102 ? 0.553 4.923 9.392 1.00 93.38 102 GLY A N 1
ATOM 809 C CA . GLY A 1 102 ? 0.440 4.247 10.692 1.00 93.38 102 GLY A CA 1
ATOM 810 C C . GLY A 1 102 ? -0.189 5.143 11.761 1.00 93.38 102 GLY A C 1
ATOM 811 O O . GLY A 1 102 ? -1.154 4.751 12.405 1.00 93.38 102 GLY A O 1
ATOM 812 N N . LYS A 1 103 ? 0.247 6.408 11.851 1.00 93.31 103 LYS A N 1
ATOM 813 C CA . LYS A 1 103 ? -0.346 7.389 12.782 1.00 93.31 103 LYS A CA 1
ATOM 814 C C . LYS A 1 103 ? -1.836 7.628 12.521 1.00 93.31 103 LYS A C 1
ATOM 816 O O . LYS A 1 103 ? -2.637 7.713 13.450 1.00 93.31 103 LYS A O 1
ATOM 821 N N . LYS A 1 104 ? -2.210 7.753 11.242 1.00 92.50 104 LYS A N 1
ATOM 822 C CA . LYS A 1 104 ? -3.616 7.908 10.844 1.00 92.50 104 LYS A CA 1
ATOM 823 C C . LYS A 1 104 ? -4.426 6.667 11.199 1.00 92.50 104 LYS A C 1
ATOM 825 O O . LYS A 1 104 ? -5.515 6.809 11.736 1.00 92.50 104 LYS A O 1
ATOM 830 N N . PHE A 1 105 ? -3.876 5.485 10.935 1.00 92.75 105 PHE A N 1
ATOM 831 C CA . PHE A 1 105 ? -4.509 4.215 11.258 1.00 92.75 105 PHE A CA 1
ATOM 832 C C . PHE A 1 105 ? -4.798 4.100 12.757 1.00 92.75 105 PHE A C 1
ATOM 834 O O . PHE A 1 105 ? -5.944 3.878 13.124 1.00 92.75 105 PHE A O 1
ATOM 841 N N . GLU A 1 106 ? -3.808 4.344 13.617 1.00 91.50 106 GLU A N 1
ATOM 842 C CA . GLU A 1 106 ? -3.978 4.323 15.075 1.00 91.50 106 GLU A CA 1
ATOM 843 C C . GLU A 1 106 ? -5.078 5.291 15.535 1.00 91.50 106 GLU A C 1
ATOM 845 O O . GLU A 1 106 ? -5.978 4.913 16.282 1.00 91.50 106 GLU A O 1
ATOM 850 N N . THR A 1 107 ? -5.078 6.518 15.006 1.00 92.12 107 THR A N 1
ATOM 851 C CA . THR A 1 107 ? -6.122 7.511 15.309 1.00 92.12 107 THR A CA 1
ATOM 852 C C . THR A 1 107 ? -7.510 7.020 14.878 1.00 92.12 107 THR A C 1
ATOM 854 O O . THR A 1 107 ? -8.476 7.153 15.629 1.00 92.12 107 THR A O 1
ATOM 857 N N . SER A 1 108 ? -7.620 6.413 13.691 1.00 89.69 108 SER A N 1
ATOM 858 C CA . SER A 1 108 ? -8.866 5.806 13.212 1.00 89.69 108 SER A CA 1
ATOM 859 C C . SER A 1 108 ? -9.319 4.640 14.093 1.00 89.69 108 SER A C 1
ATOM 861 O O . SER A 1 108 ? -10.512 4.517 14.347 1.00 89.69 108 SER A O 1
ATOM 863 N N . GLN A 1 109 ? -8.396 3.823 14.606 1.00 90.38 109 GLN A N 1
ATOM 864 C CA . GLN A 1 109 ? -8.717 2.730 15.527 1.00 90.38 109 GLN A CA 1
ATOM 865 C C . GLN A 1 109 ? -9.199 3.241 16.887 1.00 90.38 109 GLN A C 1
ATOM 867 O O . GLN A 1 109 ? -10.168 2.722 17.432 1.00 90.38 109 GLN A O 1
ATOM 872 N N . LEU A 1 110 ? -8.602 4.304 17.427 1.00 91.12 110 LEU A N 1
ATOM 873 C CA . LEU A 1 110 ? -9.058 4.901 18.687 1.00 91.12 110 LEU A CA 1
ATOM 874 C C . LEU A 1 110 ? -10.484 5.464 18.589 1.00 91.12 110 LEU A C 1
ATOM 876 O O . LEU A 1 110 ? -11.237 5.385 19.563 1.00 91.12 110 LEU A O 1
ATOM 880 N N . ALA A 1 111 ? -10.866 5.971 17.414 1.00 89.81 111 ALA A N 1
ATOM 881 C CA . ALA A 1 111 ? -12.219 6.448 17.136 1.00 89.81 111 ALA A CA 1
ATOM 882 C C . ALA A 1 111 ? -13.256 5.314 16.989 1.00 89.81 111 ALA A C 1
ATOM 884 O O . ALA A 1 111 ? -14.454 5.569 17.112 1.00 89.81 111 ALA A O 1
ATOM 885 N N . LEU A 1 112 ? -12.824 4.071 16.747 1.00 88.44 112 LEU A N 1
ATOM 886 C CA . LEU A 1 112 ? -13.715 2.913 16.675 1.00 88.44 112 LEU A CA 1
ATOM 887 C C . LEU A 1 112 ? -14.088 2.399 18.081 1.00 88.44 112 LEU A C 1
ATOM 889 O O . LEU A 1 112 ? -13.293 2.514 19.025 1.00 88.44 112 LEU A O 1
ATOM 893 N N . PRO A 1 113 ? -15.278 1.783 18.241 1.00 89.56 113 PRO A N 1
ATOM 894 C CA . PRO A 1 113 ? -15.633 1.052 19.455 1.00 89.56 113 PRO A CA 1
ATOM 895 C C . PRO A 1 113 ? -14.605 -0.042 19.752 1.00 89.56 113 PRO A C 1
ATOM 897 O O . PRO A 1 113 ? -14.139 -0.697 18.827 1.00 89.56 113 PRO A O 1
ATOM 900 N N . VAL A 1 114 ? -14.309 -0.295 21.033 1.00 86.88 114 VAL A N 1
ATOM 901 C CA . VAL A 1 114 ? -13.270 -1.254 21.482 1.00 86.88 114 VAL A CA 1
ATOM 902 C C . VAL A 1 114 ? -13.359 -2.611 20.774 1.00 86.88 114 VAL A C 1
ATOM 904 O O . VAL A 1 114 ? -12.337 -3.167 20.397 1.00 86.88 114 VAL A O 1
ATOM 907 N N . LYS A 1 115 ? -14.578 -3.108 20.535 1.00 86.69 115 LYS A N 1
ATOM 908 C CA . LYS A 1 115 ? -14.833 -4.405 19.887 1.00 86.69 115 LYS A CA 1
ATOM 909 C C . LYS A 1 115 ? -14.425 -4.472 18.410 1.00 86.69 115 LYS A C 1
ATOM 911 O O . 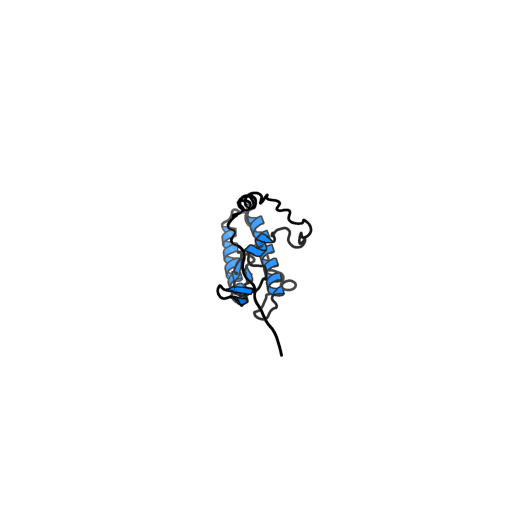LYS A 1 115 ? -14.276 -5.568 17.900 1.00 86.69 115 LYS A O 1
ATOM 916 N N . ARG A 1 116 ? -14.271 -3.323 17.747 1.00 85.56 116 ARG A N 1
ATOM 917 C CA . ARG A 1 116 ? -13.882 -3.199 16.332 1.00 85.56 116 ARG A CA 1
ATOM 918 C C . ARG A 1 116 ? -12.464 -2.677 16.145 1.00 85.56 116 ARG A C 1
ATOM 920 O O . ARG A 1 116 ? -12.060 -2.367 15.027 1.00 85.56 116 ARG A O 1
ATOM 927 N N . ARG A 1 117 ? -11.732 -2.490 17.246 1.00 91.06 117 ARG A N 1
ATOM 928 C CA . ARG A 1 117 ? -10.347 -2.042 17.182 1.00 91.06 117 ARG A CA 1
ATOM 929 C C . ARG A 1 117 ? -9.475 -3.210 16.771 1.00 91.06 117 ARG A C 1
ATOM 931 O O . ARG A 1 117 ? -9.535 -4.275 17.375 1.00 91.06 117 ARG A O 1
ATOM 938 N N . VAL A 1 118 ? -8.643 -2.967 15.776 1.00 88.50 118 VAL A N 1
ATOM 939 C CA . VAL A 1 118 ? -7.664 -3.916 15.264 1.00 88.50 118 VAL A CA 1
ATOM 940 C C . VAL A 1 118 ? -6.270 -3.342 15.441 1.00 88.50 118 VAL A C 1
ATOM 942 O O . VAL A 1 118 ? -6.044 -2.136 15.302 1.00 88.50 118 VAL A O 1
ATOM 945 N N . GLU A 1 119 ? -5.323 -4.213 15.765 1.00 87.56 119 GLU A N 1
ATOM 946 C CA . GLU A 1 119 ? -3.921 -3.826 15.827 1.00 87.56 119 GLU A CA 1
ATOM 947 C C . GLU A 1 119 ? -3.386 -3.531 14.426 1.00 87.56 119 GLU A C 1
ATOM 949 O O . GLU A 1 119 ? -3.867 -4.050 13.414 1.00 87.56 119 GLU A O 1
ATOM 954 N N . GLN A 1 120 ? -2.379 -2.663 14.357 1.00 88.25 120 GLN A N 1
ATOM 955 C CA . GLN A 1 120 ? -1.743 -2.358 13.088 1.00 88.25 120 GLN A CA 1
ATOM 956 C C . GLN A 1 120 ? -0.999 -3.604 12.584 1.00 88.25 120 GLN A C 1
ATOM 958 O O . GLN A 1 120 ? -0.142 -4.124 13.301 1.00 88.25 120 GLN A O 1
ATOM 963 N N . PRO A 1 121 ? -1.253 -4.068 11.348 1.00 89.38 121 PRO A N 1
ATOM 964 C CA . PRO A 1 121 ? -0.543 -5.215 10.815 1.00 89.38 121 PRO A CA 1
ATOM 965 C C . PRO A 1 121 ? 0.932 -4.878 10.601 1.00 89.38 121 PRO A C 1
ATOM 967 O O . PRO A 1 121 ? 1.298 -3.750 10.246 1.00 89.38 121 PRO A O 1
ATOM 970 N N . ALA A 1 122 ? 1.780 -5.885 10.792 1.00 87.62 122 ALA A N 1
ATOM 971 C CA . ALA A 1 122 ? 3.203 -5.761 10.534 1.00 87.62 122 ALA A CA 1
ATOM 972 C C . ALA A 1 122 ? 3.468 -5.474 9.042 1.00 87.62 122 ALA A C 1
ATOM 974 O O . ALA A 1 122 ? 2.733 -5.954 8.169 1.00 87.62 122 ALA A O 1
ATOM 975 N N . PRO A 1 123 ? 4.527 -4.710 8.721 1.00 87.50 123 PRO A N 1
ATOM 976 C CA . PRO A 1 123 ? 4.977 -4.581 7.344 1.00 87.50 123 PRO A CA 1
ATOM 977 C C . PRO A 1 123 ? 5.416 -5.950 6.790 1.00 87.50 123 PRO A C 1
ATOM 979 O O . PRO A 1 123 ? 5.778 -6.838 7.565 1.00 87.50 123 PRO A O 1
ATOM 982 N N . PRO A 1 124 ? 5.431 -6.123 5.455 1.00 88.38 124 PRO A N 1
ATOM 983 C CA . PRO A 1 124 ? 5.922 -7.350 4.836 1.00 88.38 124 PRO A CA 1
ATOM 984 C C . PRO A 1 124 ? 7.363 -7.647 5.269 1.00 88.38 124 PRO A C 1
ATOM 986 O O . PRO A 1 124 ? 8.198 -6.741 5.342 1.00 88.38 124 PRO A O 1
ATOM 989 N N . ASP A 1 125 ? 7.643 -8.922 5.541 1.00 90.25 125 ASP A N 1
ATOM 990 C CA . ASP A 1 125 ? 8.960 -9.390 5.972 1.00 90.25 125 ASP A CA 1
ATOM 991 C C . ASP A 1 125 ? 10.028 -9.052 4.925 1.00 90.25 125 ASP A C 1
ATOM 993 O O . ASP A 1 125 ? 9.994 -9.544 3.797 1.00 90.25 125 ASP A O 1
ATOM 997 N N . ALA A 1 126 ? 11.007 -8.238 5.320 1.00 88.69 126 ALA A N 1
ATOM 998 C CA . ALA A 1 126 ? 12.079 -7.775 4.446 1.00 88.69 126 ALA A CA 1
ATOM 999 C C . ALA A 1 126 ? 12.972 -8.914 3.923 1.00 88.69 126 ALA A C 1
ATOM 1001 O O . ALA A 1 126 ? 13.623 -8.745 2.891 1.00 88.69 126 ALA A O 1
ATOM 1002 N N . THR A 1 127 ? 12.996 -10.058 4.611 1.00 88.50 127 THR A N 1
ATOM 1003 C CA . THR A 1 127 ? 13.795 -11.239 4.255 1.00 88.50 127 THR A CA 1
ATOM 1004 C C . THR A 1 127 ? 13.182 -11.970 3.060 1.00 88.50 127 THR A C 1
ATOM 1006 O O . THR A 1 127 ? 13.867 -12.260 2.080 1.00 88.50 127 THR A O 1
ATOM 1009 N N . ASN A 1 128 ? 11.868 -12.210 3.103 1.00 88.00 128 ASN A N 1
ATOM 1010 C CA . ASN A 1 128 ? 11.125 -12.915 2.054 1.00 88.00 128 ASN A CA 1
ATOM 1011 C C . ASN A 1 128 ? 10.574 -11.987 0.954 1.00 88.00 128 ASN A C 1
ATOM 1013 O O . ASN A 1 128 ? 10.431 -12.402 -0.207 1.00 88.00 128 ASN A O 1
ATOM 1017 N N . PHE A 1 129 ? 10.286 -10.736 1.317 1.00 90.69 129 PHE A N 1
ATOM 1018 C CA . PHE A 1 129 ? 9.681 -9.687 0.498 1.00 90.69 129 PHE A CA 1
ATOM 1019 C C . PHE A 1 129 ? 10.512 -8.397 0.597 1.00 90.69 129 PHE A C 1
ATOM 1021 O O . PHE A 1 129 ? 10.078 -7.403 1.191 1.00 90.69 129 PHE A O 1
ATOM 1028 N N . PRO A 1 130 ? 11.723 -8.383 0.011 1.00 90.56 130 PRO A N 1
ATOM 1029 C CA . PRO A 1 130 ? 12.577 -7.209 0.052 1.00 90.56 130 PRO A CA 1
ATOM 1030 C C . PRO A 1 130 ? 11.896 -6.040 -0.652 1.00 90.56 130 PRO A C 1
ATOM 1032 O O . PRO A 1 130 ? 11.240 -6.206 -1.685 1.00 90.56 130 PRO A O 1
ATOM 1035 N N . MET A 1 131 ? 12.095 -4.834 -0.119 1.00 89.69 131 MET A N 1
ATOM 1036 C CA . MET A 1 131 ? 11.545 -3.649 -0.757 1.00 89.69 131 MET A CA 1
ATOM 1037 C C . MET A 1 131 ? 12.132 -3.476 -2.166 1.00 89.69 131 MET A C 1
ATOM 1039 O O . MET A 1 131 ? 13.356 -3.378 -2.315 1.00 89.69 131 MET A O 1
ATOM 1043 N N . PRO A 1 132 ? 11.281 -3.334 -3.193 1.00 90.06 132 PRO A N 1
ATOM 1044 C CA . PRO A 1 132 ? 11.737 -3.066 -4.543 1.00 90.06 132 PRO A CA 1
ATOM 1045 C C . PRO A 1 132 ? 12.417 -1.697 -4.652 1.00 90.06 132 PRO A C 1
ATOM 1047 O O . PRO A 1 132 ? 11.913 -0.676 -4.179 1.00 90.06 132 PRO A O 1
ATOM 1050 N N . THR A 1 133 ? 13.556 -1.670 -5.335 1.00 89.12 133 THR A N 1
ATOM 1051 C CA . THR A 1 133 ? 14.258 -0.442 -5.725 1.00 89.12 133 THR A CA 1
ATOM 1052 C C . THR A 1 133 ? 14.011 -0.152 -7.202 1.00 89.12 133 THR A C 1
ATOM 1054 O O . THR A 1 133 ? 13.499 -0.996 -7.938 1.00 89.12 133 THR A O 1
ATOM 1057 N N . MET A 1 134 ? 14.406 1.033 -7.674 1.00 82.00 134 MET A N 1
ATOM 1058 C CA . MET A 1 134 ? 14.244 1.424 -9.082 1.00 82.00 134 MET A CA 1
ATOM 1059 C C . MET A 1 134 ? 14.862 0.406 -10.061 1.00 82.00 134 MET A C 1
ATOM 1061 O O . MET A 1 134 ? 14.307 0.178 -11.135 1.00 82.00 134 MET A O 1
ATOM 1065 N N . ASN A 1 135 ? 15.938 -0.267 -9.642 1.00 85.75 135 ASN A N 1
ATOM 1066 C CA . ASN A 1 135 ? 16.688 -1.235 -10.444 1.00 85.75 135 ASN A CA 1
ATOM 1067 C C . ASN A 1 135 ? 16.251 -2.693 -10.220 1.00 85.75 135 ASN A C 1
ATOM 1069 O O . ASN A 1 135 ? 16.776 -3.598 -10.867 1.00 85.75 135 ASN A O 1
ATOM 1073 N N . SER A 1 136 ? 15.296 -2.955 -9.324 1.00 87.00 136 SER A N 1
ATOM 1074 C CA . SER A 1 136 ? 14.824 -4.317 -9.060 1.00 87.00 136 SER A CA 1
ATOM 1075 C C . SER A 1 136 ? 14.097 -4.910 -10.276 1.00 87.00 136 SER A C 1
ATOM 1077 O O . SER A 1 136 ? 13.544 -4.190 -11.114 1.00 87.00 136 SER A O 1
ATOM 1079 N N . LYS A 1 137 ? 14.102 -6.243 -10.391 1.00 87.88 137 LYS A N 1
ATOM 1080 C CA . LYS A 1 137 ? 13.357 -6.960 -11.438 1.00 87.88 137 LYS A CA 1
ATOM 1081 C C . LYS A 1 137 ? 11.853 -6.850 -11.198 1.00 87.88 137 LYS A C 1
ATOM 1083 O O . LYS A 1 137 ? 11.406 -6.749 -10.060 1.00 87.88 137 LYS A O 1
ATOM 1088 N N . ASP A 1 138 ? 11.091 -6.944 -12.278 1.00 83.69 138 ASP A N 1
ATOM 1089 C CA . ASP A 1 138 ? 9.629 -6.840 -12.276 1.00 83.69 138 ASP A CA 1
ATOM 1090 C C . ASP A 1 138 ? 8.965 -7.885 -11.351 1.00 83.69 138 ASP A C 1
ATOM 1092 O O . ASP A 1 138 ? 8.102 -7.538 -10.549 1.00 83.69 138 ASP A O 1
ATOM 1096 N N . ALA A 1 139 ? 9.484 -9.117 -11.320 1.00 86.25 139 ALA A N 1
ATOM 1097 C CA . ALA A 1 139 ? 9.024 -10.162 -10.399 1.00 86.25 139 ALA A CA 1
ATOM 1098 C C . ALA A 1 139 ? 9.130 -9.779 -8.905 1.00 86.25 139 ALA A C 1
ATOM 1100 O O . ALA A 1 139 ? 8.331 -10.234 -8.092 1.00 86.25 139 ALA A O 1
ATOM 1101 N N . VAL A 1 140 ? 10.092 -8.927 -8.524 1.00 89.25 140 VAL A N 1
ATOM 1102 C CA . VAL A 1 140 ? 10.249 -8.470 -7.130 1.00 89.25 140 VAL A CA 1
ATOM 1103 C C . VAL A 1 140 ? 9.135 -7.492 -6.756 1.00 89.25 140 VAL A C 1
ATOM 1105 O O . VAL A 1 140 ? 8.592 -7.577 -5.658 1.00 89.25 140 VAL A O 1
ATOM 1108 N N . PHE A 1 141 ? 8.760 -6.599 -7.678 1.00 88.81 141 PHE A N 1
ATOM 1109 C CA . PHE A 1 141 ? 7.624 -5.691 -7.495 1.00 88.81 141 PHE A CA 1
ATOM 1110 C C . PHE A 1 141 ? 6.321 -6.467 -7.354 1.00 88.81 141 PHE A C 1
ATOM 1112 O O . PHE A 1 141 ? 5.548 -6.198 -6.440 1.00 88.81 141 PHE A O 1
ATOM 1119 N N . GLU A 1 142 ? 6.099 -7.452 -8.224 1.00 86.19 142 GLU A N 1
ATOM 1120 C CA . GLU A 1 142 ? 4.905 -8.291 -8.179 1.00 86.19 142 GLU A CA 1
ATOM 1121 C C . GLU A 1 142 ? 4.813 -9.059 -6.859 1.00 86.19 142 GLU A C 1
ATOM 1123 O O . GLU A 1 142 ? 3.791 -8.985 -6.178 1.00 86.19 142 GLU A O 1
ATOM 1128 N N . LYS A 1 143 ? 5.897 -9.734 -6.457 1.00 90.06 143 LYS A N 1
ATOM 1129 C CA . LYS A 1 143 ? 5.941 -10.501 -5.209 1.00 90.06 143 LYS A CA 1
ATOM 1130 C C . LYS A 1 143 ? 5.668 -9.614 -3.992 1.00 90.06 143 LYS A C 1
ATOM 1132 O O . LYS A 1 143 ? 4.859 -9.970 -3.141 1.00 90.06 143 LYS A O 1
ATOM 1137 N N . PHE A 1 144 ? 6.305 -8.445 -3.929 1.00 91.75 144 PHE A N 1
ATOM 1138 C CA . PHE A 1 144 ? 6.093 -7.481 -2.851 1.00 91.75 144 PHE A CA 1
ATOM 1139 C C . PHE A 1 144 ? 4.652 -6.956 -2.827 1.00 91.75 144 PHE A C 1
ATOM 1141 O O . PHE A 1 144 ? 4.017 -6.922 -1.777 1.00 91.75 144 PHE A O 1
ATOM 1148 N N . ASN A 1 145 ? 4.111 -6.573 -3.983 1.00 91.19 145 ASN A N 1
ATOM 1149 C CA . ASN A 1 145 ? 2.767 -6.014 -4.070 1.00 91.19 145 ASN A CA 1
ATOM 1150 C C . ASN A 1 145 ? 1.680 -7.042 -3.740 1.00 91.19 145 ASN A C 1
ATOM 1152 O O . ASN A 1 145 ? 0.714 -6.687 -3.068 1.00 91.19 145 ASN A O 1
ATOM 1156 N N . LYS A 1 146 ? 1.838 -8.302 -4.170 1.00 89.94 146 LYS A N 1
ATOM 1157 C CA . LYS A 1 146 ? 0.938 -9.403 -3.793 1.00 89.94 146 LYS A CA 1
ATOM 1158 C C . LYS A 1 146 ? 0.865 -9.551 -2.279 1.00 89.94 146 LYS A C 1
ATOM 1160 O O . LYS A 1 146 ? -0.229 -9.571 -1.723 1.00 89.94 146 LYS A O 1
ATOM 1165 N N . GLU A 1 147 ? 2.017 -9.571 -1.616 1.00 92.25 147 GLU A N 1
ATOM 1166 C CA . GLU A 1 147 ? 2.070 -9.707 -0.161 1.00 92.25 147 GLU A CA 1
ATOM 1167 C C . GLU A 1 147 ? 1.448 -8.509 0.559 1.00 92.25 147 GLU A C 1
ATOM 1169 O O . GLU A 1 147 ? 0.643 -8.665 1.473 1.00 92.25 147 GLU A O 1
ATOM 1174 N N . VAL A 1 148 ? 1.754 -7.296 0.105 1.00 92.25 148 VAL A N 1
ATOM 1175 C CA . VAL A 1 148 ? 1.155 -6.077 0.651 1.00 92.25 148 VAL A CA 1
ATOM 1176 C C . VAL A 1 148 ? -0.371 -6.090 0.539 1.00 92.25 148 VAL A C 1
ATOM 1178 O O . VAL A 1 148 ? -1.059 -5.722 1.492 1.00 92.25 148 VAL A O 1
ATOM 1181 N N . LEU A 1 149 ? -0.909 -6.505 -0.610 1.00 90.44 149 LEU A N 1
ATOM 1182 C CA . LEU A 1 149 ? -2.353 -6.585 -0.826 1.00 90.44 149 LEU A CA 1
ATOM 1183 C C . LEU A 1 149 ? -2.996 -7.713 -0.017 1.00 90.44 149 LEU A C 1
ATOM 1185 O O . LEU A 1 149 ? -4.129 -7.558 0.427 1.00 90.44 149 LEU A O 1
ATOM 1189 N N . ARG A 1 150 ? -2.276 -8.813 0.222 1.00 91.62 150 ARG A N 1
ATOM 1190 C CA . ARG A 1 150 ? -2.707 -9.886 1.124 1.00 91.62 150 ARG A CA 1
ATOM 1191 C C . ARG A 1 150 ? -2.870 -9.366 2.553 1.00 91.62 150 ARG A C 1
ATOM 1193 O O . ARG A 1 150 ? -3.924 -9.572 3.148 1.00 91.62 150 ARG A O 1
ATOM 1200 N N . ILE A 1 151 ? -1.868 -8.649 3.074 1.00 91.69 151 ILE A N 1
ATOM 1201 C CA . ILE A 1 151 ? -1.915 -8.023 4.408 1.00 91.69 151 ILE A CA 1
ATOM 1202 C C . ILE A 1 151 ? -3.081 -7.034 4.497 1.00 91.69 151 ILE A C 1
ATOM 1204 O O . ILE A 1 151 ? -3.860 -7.080 5.447 1.00 91.69 151 ILE A O 1
ATOM 1208 N N . PHE A 1 152 ? -3.235 -6.174 3.486 1.00 91.06 152 PHE A N 1
ATOM 1209 C CA . PHE A 1 152 ? -4.343 -5.223 3.431 1.00 91.06 152 PHE A CA 1
ATOM 1210 C C . PHE A 1 152 ? -5.706 -5.930 3.404 1.00 91.06 152 PHE A C 1
ATOM 1212 O O . PHE A 1 152 ? -6.609 -5.537 4.132 1.00 91.06 152 PHE A O 1
ATOM 1219 N N . GLY A 1 153 ? -5.847 -7.000 2.617 1.00 88.12 153 GLY A N 1
ATOM 1220 C CA . GLY A 1 153 ? -7.066 -7.805 2.570 1.00 88.12 153 GLY A CA 1
ATOM 1221 C C . GLY A 1 153 ? -7.435 -8.367 3.942 1.00 88.12 153 GLY A C 1
ATOM 1222 O O . GLY A 1 153 ? -8.555 -8.162 4.401 1.00 88.12 153 GLY A O 1
ATOM 1223 N N . MET A 1 154 ? -6.475 -8.981 4.642 1.00 88.69 154 MET A N 1
ATOM 1224 C CA . MET A 1 154 ? -6.692 -9.478 6.007 1.00 88.69 154 MET A CA 1
ATOM 1225 C C . MET A 1 154 ? -7.143 -8.369 6.959 1.00 88.69 154 MET A C 1
ATOM 1227 O O . MET A 1 154 ? -8.113 -8.551 7.690 1.00 88.69 154 MET A O 1
ATOM 1231 N N . LEU A 1 155 ? -6.490 -7.205 6.902 1.00 87.06 155 LEU A N 1
ATOM 1232 C CA . LEU A 1 155 ? -6.859 -6.047 7.713 1.00 87.06 155 LEU A CA 1
ATOM 1233 C C . LEU A 1 155 ? -8.303 -5.602 7.448 1.00 87.06 155 LEU A C 1
ATOM 1235 O O . LEU A 1 155 ? -9.047 -5.319 8.384 1.00 87.06 155 LEU A O 1
ATOM 1239 N N . THR A 1 156 ? -8.712 -5.546 6.177 1.00 84.62 156 THR A N 1
ATOM 1240 C CA . THR A 1 156 ? -10.072 -5.125 5.821 1.00 84.62 156 THR A CA 1
ATOM 1241 C C . THR A 1 156 ? -11.144 -6.101 6.285 1.00 84.62 156 THR A C 1
ATOM 1243 O O . THR A 1 156 ? -12.245 -5.657 6.593 1.00 84.62 156 THR A O 1
ATOM 1246 N N . GLU A 1 157 ? -10.849 -7.402 6.363 1.00 86.00 157 GLU A N 1
ATOM 1247 C CA . GLU A 1 157 ? -11.803 -8.378 6.901 1.00 86.00 157 GLU A CA 1
ATOM 1248 C C . GLU A 1 157 ? -11.967 -8.218 8.416 1.00 86.00 157 GLU A C 1
ATOM 1250 O O . GLU A 1 157 ? -13.097 -8.155 8.892 1.00 86.00 157 GLU A O 1
ATOM 1255 N N . GLN A 1 158 ? -10.874 -8.017 9.162 1.00 83.44 158 GLN A N 1
ATOM 1256 C CA . GLN A 1 158 ? -10.943 -7.786 10.614 1.00 83.44 158 GLN A CA 1
ATOM 1257 C C . GLN A 1 158 ? -11.735 -6.520 10.990 1.00 83.44 158 GLN A C 1
ATOM 1259 O O . GLN A 1 158 ? -12.246 -6.415 12.098 1.00 83.44 158 GLN A O 1
ATOM 1264 N N . GLN A 1 159 ? -11.840 -5.545 10.082 1.00 78.06 159 GLN A N 1
ATOM 1265 C CA . GLN A 1 159 ? -12.593 -4.305 10.303 1.00 78.06 159 GLN A CA 1
ATOM 1266 C C . GLN A 1 159 ? -14.097 -4.410 9.987 1.00 78.06 159 GLN A C 1
ATOM 1268 O O . GLN A 1 159 ? -14.830 -3.454 10.256 1.00 78.06 159 GLN A O 1
ATOM 1273 N N . LYS A 1 160 ? -14.569 -5.511 9.383 1.00 76.69 160 LYS A N 1
ATOM 1274 C CA . LYS A 1 160 ? -15.993 -5.698 9.039 1.00 76.69 160 LYS A CA 1
ATOM 1275 C C . LYS A 1 160 ? -16.830 -6.272 10.183 1.00 76.69 160 LYS A C 1
ATOM 1277 O O . LYS A 1 160 ? -18.046 -6.071 10.176 1.00 76.69 160 LYS A O 1
ATOM 1282 N N . GLU A 1 161 ? -16.200 -6.964 11.125 1.00 58.91 161 GLU A N 1
ATOM 1283 C CA . GLU A 1 161 ? -16.828 -7.555 12.319 1.00 58.91 161 GLU A CA 1
ATOM 1284 C C . GLU A 1 161 ? -17.137 -6.462 13.374 1.00 58.91 161 GLU A C 1
ATOM 1286 O O . GLU A 1 161 ? -18.299 -6.342 13.848 1.00 58.91 161 GLU A O 1
#

Radius of gyration: 31.76 Å; chains: 1; bounding box: 49×36×116 Å

pLDDT: mean 70.64, std 20.48, range [34.5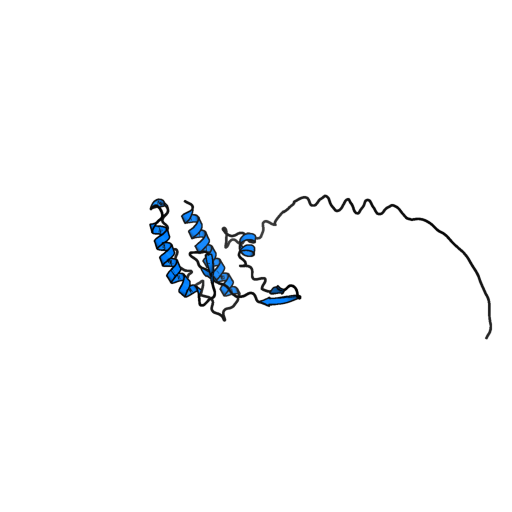3, 94.12]

Foldseek 3Di:
DDDDDDDDDDDDDDDDDPPPPDPVVVVVPPPPPDDPPDPPPDPPVPPPQADPVNCVVLVLDPPQFDLPPVRHTDGDDQWAAALAPRDIDDLVVNVVVNVVSQVVLVVVLVVDDPQQRDDDDDQPDCVQQNRDDPPDDSVSSSSNRVVSVVSSSVNVVSNVD